Protein AF-A0A291DYF5-F1 (afdb_monomer_lite)

Structure (mmCIF, N/CA/C/O backbone):
data_AF-A0A291DYF5-F1
#
_entry.id   AF-A0A291DYF5-F1
#
loop_
_atom_site.group_PDB
_atom_site.id
_atom_site.type_symbol
_atom_site.label_atom_id
_atom_site.label_alt_id
_atom_site.label_comp_id
_atom_site.label_asym_id
_atom_site.label_entity_id
_atom_site.label_seq_id
_atom_site.pdbx_PDB_ins_code
_atom_site.Cartn_x
_atom_site.Cartn_y
_atom_site.Cartn_z
_atom_site.occupancy
_atom_site.B_iso_or_equiv
_atom_site.auth_seq_id
_atom_site.auth_comp_id
_atom_site.auth_asym_id
_atom_site.auth_atom_id
_atom_site.pdbx_PDB_model_num
ATOM 1 N N . MET A 1 1 ? -56.556 -8.867 30.665 1.00 45.69 1 MET A N 1
ATOM 2 C CA . MET A 1 1 ? -55.447 -9.586 30.006 1.00 45.69 1 MET A CA 1
ATOM 3 C C . MET A 1 1 ? -54.304 -8.601 29.855 1.00 45.69 1 MET A C 1
ATOM 5 O O . MET A 1 1 ? -54.479 -7.608 29.163 1.00 45.69 1 MET A O 1
ATOM 9 N N . ALA A 1 2 ? -53.208 -8.796 30.589 1.00 47.84 2 ALA A N 1
ATOM 10 C CA . ALA A 1 2 ? -52.023 -7.953 30.472 1.00 47.84 2 ALA A CA 1
ATOM 11 C C . ALA A 1 2 ? -51.243 -8.406 29.233 1.00 47.84 2 ALA A C 1
ATOM 13 O O . ALA A 1 2 ? -50.810 -9.554 29.165 1.00 47.84 2 ALA A O 1
ATOM 14 N N . GLY A 1 3 ? -51.148 -7.530 28.234 1.00 55.34 3 GLY A N 1
ATOM 15 C CA . GLY A 1 3 ? -50.326 -7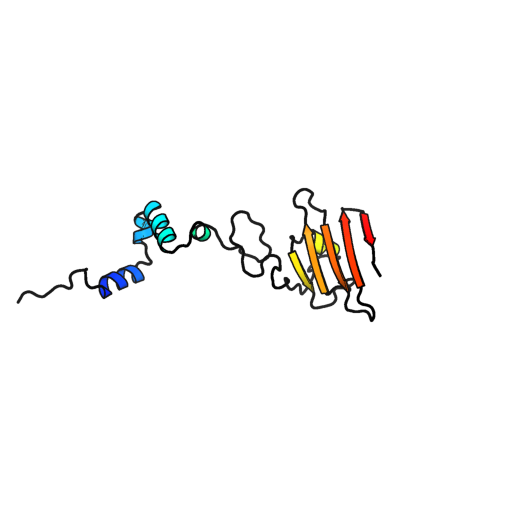.760 27.056 1.00 55.34 3 GLY A CA 1
ATOM 16 C C . GLY A 1 3 ? -48.862 -7.769 27.467 1.00 55.34 3 GLY A C 1
ATOM 17 O O . GLY A 1 3 ? -48.365 -6.787 28.017 1.00 55.34 3 GLY A O 1
ATOM 18 N N . THR A 1 4 ? -48.182 -8.883 27.224 1.00 61.44 4 THR A N 1
ATOM 19 C CA . THR A 1 4 ? -46.729 -8.977 27.312 1.00 61.44 4 THR A CA 1
ATOM 20 C C . THR A 1 4 ? -46.155 -8.042 26.253 1.00 61.44 4 THR A C 1
ATOM 22 O O . THR A 1 4 ? -46.074 -8.385 25.075 1.00 61.44 4 THR A O 1
ATOM 25 N N . VAL A 1 5 ? -45.820 -6.814 26.651 1.00 64.50 5 VAL A N 1
ATOM 26 C CA . VAL A 1 5 ? -44.936 -5.958 25.857 1.00 64.50 5 VAL A CA 1
ATOM 27 C C . VAL A 1 5 ? -43.655 -6.743 25.606 1.00 64.50 5 VAL A C 1
ATOM 29 O O . VAL A 1 5 ? -43.163 -7.422 26.508 1.00 64.50 5 VAL A O 1
ATOM 32 N N . ALA A 1 6 ? -43.125 -6.666 24.386 1.00 62.56 6 ALA A N 1
ATOM 33 C CA . ALA A 1 6 ? -41.768 -7.111 24.128 1.00 62.56 6 ALA A CA 1
ATOM 34 C C . ALA A 1 6 ? -40.848 -6.260 25.014 1.00 62.56 6 ALA A C 1
ATOM 36 O O . ALA A 1 6 ? -40.576 -5.101 24.702 1.00 62.56 6 ALA A O 1
ATOM 37 N N . ALA A 1 7 ? -40.453 -6.798 26.168 1.00 62.19 7 ALA A N 1
ATOM 38 C CA . ALA A 1 7 ? -39.391 -6.219 26.969 1.00 62.19 7 ALA A CA 1
ATOM 39 C C . ALA A 1 7 ? -38.177 -6.084 26.042 1.00 62.19 7 ALA A C 1
ATOM 41 O O . ALA A 1 7 ? -37.917 -6.991 25.248 1.00 62.19 7 ALA A O 1
ATOM 42 N N . GLY A 1 8 ? -37.460 -4.961 26.098 1.00 57.91 8 GLY A N 1
ATOM 43 C CA . GLY A 1 8 ? -36.308 -4.653 25.232 1.00 57.91 8 GLY A CA 1
ATOM 44 C C . GLY A 1 8 ? -35.137 -5.651 25.299 1.00 57.91 8 GLY A C 1
ATOM 45 O O . GLY A 1 8 ? -34.092 -5.405 24.701 1.00 57.91 8 GLY A O 1
ATOM 46 N N . ASP A 1 9 ? -35.339 -6.767 25.994 1.00 64.44 9 ASP A N 1
ATOM 47 C CA . ASP A 1 9 ? -34.460 -7.913 26.177 1.00 64.44 9 ASP A CA 1
ATOM 48 C C . ASP A 1 9 ? -34.665 -8.990 25.089 1.00 64.44 9 ASP A C 1
ATOM 50 O O . ASP A 1 9 ? -33.938 -9.984 25.059 1.00 64.44 9 ASP A O 1
ATOM 54 N N . ASP A 1 10 ? -35.649 -8.835 24.183 1.00 78.12 10 ASP A N 1
ATOM 55 C CA . ASP A 1 10 ? -35.740 -9.685 22.986 1.00 78.12 10 ASP A CA 1
ATOM 56 C C . ASP A 1 10 ? -34.488 -9.457 22.127 1.00 78.12 10 ASP A C 1
ATOM 58 O O . ASP A 1 10 ? -34.337 -8.421 21.475 1.00 78.12 10 ASP A O 1
ATOM 62 N N . ALA A 1 11 ? -33.603 -10.455 22.099 1.00 71.19 11 ALA A N 1
ATOM 63 C CA . ALA A 1 11 ? -32.315 -10.399 21.413 1.00 71.19 11 ALA A CA 1
ATOM 64 C C . ALA A 1 11 ? -32.418 -10.028 19.919 1.00 71.19 11 ALA A C 1
ATOM 66 O O . ALA A 1 11 ? -31.459 -9.497 19.351 1.00 71.19 11 ALA A O 1
ATOM 67 N N . ARG A 1 12 ? -33.571 -10.257 19.269 1.00 72.62 12 ARG A N 1
ATOM 68 C CA . ARG A 1 12 ? -33.805 -9.821 17.881 1.00 72.62 12 ARG A CA 1
ATOM 69 C C . ARG A 1 12 ? -34.044 -8.315 17.796 1.00 72.62 12 ARG A C 1
ATOM 71 O O . ARG A 1 12 ? -33.602 -7.702 16.830 1.00 72.62 12 ARG A O 1
ATOM 78 N N . ILE A 1 13 ? -34.717 -7.723 18.785 1.00 67.50 13 ILE A N 1
ATOM 79 C CA . ILE A 1 13 ? -34.949 -6.273 18.883 1.00 67.50 13 ILE A CA 1
ATOM 80 C C . ILE A 1 13 ? -33.639 -5.573 19.254 1.00 67.50 13 ILE A C 1
ATOM 82 O O . ILE A 1 13 ? -33.251 -4.621 18.576 1.00 67.50 13 ILE A O 1
ATOM 86 N N . THR A 1 14 ? -32.913 -6.083 20.254 1.00 68.44 14 THR A N 1
ATOM 87 C CA . THR A 1 14 ? -31.623 -5.521 20.683 1.00 68.44 14 THR A CA 1
ATOM 88 C C . THR A 1 14 ? -30.582 -5.578 19.555 1.00 68.44 14 THR A C 1
ATOM 90 O O . THR A 1 14 ? -29.940 -4.571 19.258 1.00 68.44 14 THR A O 1
ATOM 93 N N . GLY A 1 15 ? -30.471 -6.712 18.849 1.00 66.50 15 GLY A N 1
ATOM 94 C CA . GLY A 1 15 ? -29.538 -6.869 17.725 1.00 66.50 15 GLY A CA 1
ATOM 95 C C . GLY A 1 15 ? -29.925 -6.076 16.468 1.00 66.50 15 GLY A C 1
ATOM 96 O O . GLY A 1 15 ? -29.054 -5.561 15.765 1.00 66.50 15 GLY A O 1
ATOM 97 N N . ALA A 1 16 ? -31.224 -5.924 16.181 1.00 64.06 16 ALA A N 1
ATOM 98 C CA . ALA A 1 16 ? -31.692 -5.107 15.059 1.00 64.06 16 ALA A CA 1
ATOM 99 C C . ALA A 1 16 ? -31.473 -3.604 15.299 1.00 64.06 16 ALA A C 1
ATOM 101 O O . ALA A 1 16 ? -31.096 -2.896 14.365 1.00 64.06 16 ALA A O 1
ATOM 102 N N . LEU A 1 17 ? -31.649 -3.125 16.537 1.00 61.78 17 LEU A N 1
ATOM 103 C CA . LEU A 1 17 ? -31.401 -1.727 16.904 1.00 61.78 17 LEU A CA 1
ATOM 104 C C . LEU A 1 17 ? -29.903 -1.378 16.815 1.00 61.78 17 LEU A C 1
ATOM 106 O O . LEU A 1 17 ? -29.552 -0.337 16.264 1.00 61.78 17 LEU A O 1
ATOM 110 N N . GLN A 1 18 ? -29.023 -2.285 17.256 1.00 65.94 18 GLN A N 1
ATOM 111 C CA . GLN A 1 18 ? -27.563 -2.156 17.117 1.00 65.94 18 GLN A CA 1
ATOM 112 C C . GLN A 1 18 ? -27.116 -2.107 15.646 1.00 65.94 18 GLN A C 1
ATOM 114 O O . GLN A 1 18 ? -26.273 -1.289 15.273 1.00 65.94 18 GLN A O 1
ATOM 119 N N . LYS A 1 19 ? -27.715 -2.941 14.781 1.00 63.62 19 LYS A N 1
ATOM 120 C CA . LYS A 1 19 ? -27.426 -2.947 13.337 1.00 63.62 19 LYS A CA 1
ATOM 121 C C . LYS A 1 19 ? -27.970 -1.705 12.622 1.00 63.62 19 LYS A C 1
ATOM 123 O O . LYS A 1 19 ? -27.294 -1.173 11.750 1.00 63.62 19 LYS A O 1
ATOM 128 N N . GLY A 1 20 ? -29.177 -1.252 12.968 1.00 66.25 20 GLY A N 1
ATOM 129 C CA . GLY A 1 20 ? -29.821 -0.091 12.341 1.00 66.25 20 GLY A CA 1
ATOM 130 C C . GLY A 1 20 ? -29.190 1.252 12.717 1.00 66.25 20 GLY A C 1
ATOM 131 O O . GLY A 1 20 ? -29.267 2.198 11.939 1.00 66.25 20 GLY A O 1
ATOM 132 N N . ASN A 1 21 ? -28.538 1.328 13.881 1.00 73.62 21 ASN A N 1
ATOM 133 C CA . ASN A 1 21 ? -27.918 2.546 14.404 1.00 73.62 21 ASN A CA 1
ATOM 134 C C . ASN A 1 21 ? -26.400 2.637 14.124 1.00 73.62 21 ASN A C 1
ATOM 136 O O . ASN A 1 21 ? -25.733 3.529 14.645 1.00 73.62 21 ASN A O 1
ATOM 140 N N . ASN A 1 22 ? -25.844 1.716 13.319 1.00 77.69 22 ASN A N 1
ATOM 141 C CA . ASN A 1 22 ? -24.427 1.670 12.925 1.00 77.69 22 ASN A CA 1
ATOM 142 C C . ASN A 1 22 ? -23.442 1.836 14.097 1.00 77.69 22 ASN A C 1
ATOM 144 O O . ASN A 1 22 ? -22.424 2.515 13.966 1.00 77.69 22 ASN A O 1
ATOM 148 N N . MET A 1 23 ? -23.741 1.228 15.248 1.00 79.44 23 MET A N 1
ATOM 149 C CA . MET A 1 23 ? -22.896 1.307 16.447 1.00 79.44 23 MET A CA 1
ATOM 150 C C . MET A 1 23 ? -22.684 2.745 16.968 1.00 79.44 23 MET A C 1
ATOM 152 O O . MET A 1 23 ? -21.672 3.031 17.621 1.00 79.44 23 MET A O 1
ATOM 156 N N . SER A 1 24 ? -23.608 3.677 16.692 1.00 83.56 24 SER A N 1
ATOM 157 C CA . SER A 1 24 ? -23.486 5.071 17.143 1.00 83.56 24 SER A CA 1
ATOM 158 C C . SER A 1 24 ? -23.466 5.202 18.670 1.00 83.56 24 SER A C 1
ATOM 160 O O . SER A 1 24 ? -22.928 6.179 19.187 1.00 83.56 24 SER A O 1
ATOM 162 N N . GLU A 1 25 ? -23.932 4.192 19.409 1.00 83.44 25 GLU A N 1
ATOM 163 C CA . GLU A 1 25 ? -23.793 4.098 20.862 1.00 83.44 25 GLU A CA 1
ATOM 164 C C . GLU A 1 25 ? -22.328 4.032 21.324 1.00 83.44 25 GLU A C 1
ATOM 166 O O . GLU A 1 25 ? -21.978 4.634 22.338 1.00 83.44 25 GLU A O 1
ATOM 171 N N . ILE A 1 26 ? -21.444 3.379 20.561 1.00 87.44 26 ILE A N 1
ATOM 172 C CA . ILE A 1 26 ? -20.004 3.322 20.861 1.00 87.44 26 ILE A CA 1
ATOM 173 C C . ILE A 1 26 ? -19.359 4.677 20.564 1.00 87.44 26 ILE A C 1
ATOM 175 O O . ILE A 1 26 ? -18.498 5.136 21.317 1.00 87.44 26 ILE A O 1
ATOM 179 N N . ALA A 1 27 ? -19.794 5.339 19.487 1.00 86.06 27 ALA A N 1
ATOM 180 C CA . ALA A 1 27 ? -19.349 6.688 19.159 1.00 86.06 27 ALA A CA 1
ATOM 181 C C . ALA A 1 27 ? -19.771 7.693 20.246 1.00 86.06 27 ALA A C 1
ATOM 183 O O . ALA A 1 27 ? -18.929 8.446 20.735 1.00 86.06 27 ALA A O 1
ATOM 184 N N . ALA A 1 28 ? -21.037 7.645 20.676 1.00 87.06 28 ALA A N 1
ATOM 185 C CA . ALA A 1 28 ? -21.606 8.508 21.710 1.00 87.06 28 ALA A CA 1
ATOM 186 C C . ALA A 1 28 ? -20.990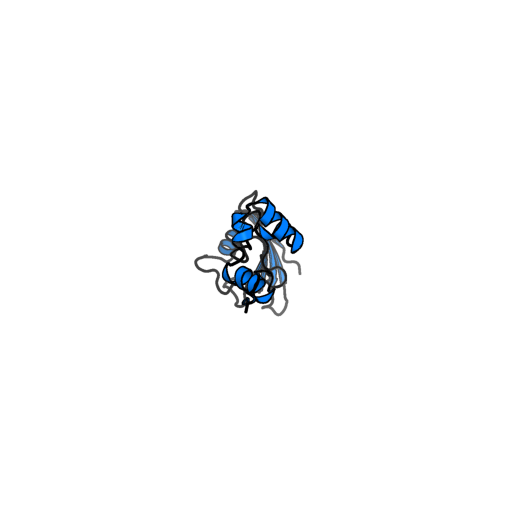 8.272 23.100 1.00 87.06 28 ALA A C 1
ATOM 188 O O . ALA A 1 28 ? -20.788 9.224 23.849 1.00 87.06 28 ALA A O 1
ATOM 189 N N . ALA A 1 29 ? -20.637 7.026 23.431 1.00 88.06 29 ALA A N 1
ATOM 190 C CA . ALA A 1 29 ? -19.936 6.682 24.671 1.00 88.06 29 ALA A CA 1
ATOM 191 C C . ALA A 1 29 ? -18.461 7.145 24.699 1.00 88.06 29 ALA A C 1
ATOM 193 O O . ALA A 1 29 ? -17.805 7.091 25.742 1.00 88.06 29 ALA A O 1
ATOM 194 N N . GLY A 1 30 ? -17.935 7.627 23.569 1.00 90.25 30 GLY A N 1
ATOM 195 C CA . GLY A 1 30 ? -16.649 8.311 23.483 1.00 90.25 30 GLY A CA 1
ATOM 196 C C . GLY A 1 30 ? -15.423 7.397 23.384 1.00 90.25 30 GLY A C 1
ATOM 197 O O . GLY A 1 30 ? -15.501 6.180 23.209 1.00 90.25 30 GLY A O 1
ATOM 198 N N . VAL A 1 31 ? -14.244 8.021 23.480 1.00 91.75 31 VAL A N 1
ATOM 199 C CA . VAL A 1 31 ? -12.927 7.398 23.235 1.00 91.75 31 VAL A CA 1
ATOM 200 C C . VAL A 1 31 ? -12.679 6.103 24.035 1.00 91.75 31 VAL A C 1
ATOM 202 O O . VAL A 1 31 ? -12.140 5.157 23.444 1.00 91.75 31 VAL A O 1
ATOM 205 N N . PRO A 1 32 ? -13.067 5.982 25.325 1.00 92.75 32 PRO A N 1
ATOM 206 C CA . PRO A 1 32 ? -12.867 4.742 26.078 1.00 92.75 32 PRO A CA 1
ATOM 207 C C . PRO A 1 32 ? -13.633 3.553 25.484 1.00 92.75 32 PRO A C 1
ATOM 209 O O . PRO A 1 32 ? -13.057 2.479 25.306 1.00 92.75 32 PRO A O 1
ATOM 212 N N . ALA A 1 33 ? -14.900 3.756 25.106 1.00 90.88 33 ALA A N 1
ATOM 213 C CA . ALA A 1 33 ? -15.739 2.715 24.516 1.00 90.88 33 ALA A CA 1
ATOM 214 C C . ALA A 1 33 ? -15.230 2.295 23.130 1.00 90.88 33 ALA A C 1
ATOM 216 O O . ALA A 1 33 ? -15.127 1.102 22.844 1.00 90.88 33 ALA A O 1
ATOM 217 N N . GLN A 1 34 ? -14.820 3.258 22.299 1.00 90.81 34 GLN A N 1
ATOM 218 C CA . GLN A 1 34 ? -14.206 2.976 20.996 1.00 90.81 34 GLN A CA 1
ATOM 219 C C . GLN A 1 34 ? -12.907 2.165 21.135 1.00 90.81 34 GLN A C 1
ATOM 221 O O . GLN A 1 34 ? -12.648 1.248 20.356 1.00 90.81 34 GLN A O 1
ATOM 226 N N . THR A 1 35 ? -12.093 2.473 22.149 1.00 91.75 35 THR A N 1
ATOM 227 C CA . THR A 1 35 ? -10.841 1.752 22.421 1.00 91.75 35 THR A CA 1
ATOM 228 C C . THR A 1 35 ? -11.108 0.323 22.887 1.00 91.75 35 THR A C 1
ATOM 230 O O . THR A 1 35 ? -10.501 -0.607 22.356 1.00 91.75 35 THR A O 1
ATOM 233 N N . ALA A 1 36 ? -12.053 0.131 23.812 1.00 90.31 36 ALA A N 1
ATOM 234 C CA . ALA A 1 36 ? -12.468 -1.194 24.270 1.00 90.31 36 ALA A CA 1
ATOM 235 C C . ALA A 1 36 ? -13.052 -2.041 23.126 1.00 90.31 36 ALA A C 1
ATOM 237 O O . ALA A 1 36 ? -12.718 -3.217 22.998 1.00 90.31 36 ALA A O 1
ATOM 238 N N . ALA A 1 37 ? -13.856 -1.437 22.244 1.00 91.25 37 ALA A N 1
ATOM 239 C CA . ALA A 1 37 ? -14.398 -2.113 21.069 1.00 91.25 37 ALA A CA 1
ATOM 240 C C . ALA A 1 37 ? -13.284 -2.611 20.129 1.00 91.25 37 ALA A C 1
ATOM 242 O O . ALA A 1 37 ? -13.266 -3.789 19.770 1.00 91.25 37 ALA A O 1
ATOM 243 N N . ARG A 1 38 ? -12.300 -1.760 19.795 1.00 93.00 38 ARG A N 1
ATOM 244 C CA . ARG A 1 38 ? -11.127 -2.166 18.993 1.00 93.00 38 ARG A CA 1
ATOM 245 C C . ARG A 1 38 ? -10.311 -3.274 19.666 1.00 93.00 38 ARG A C 1
ATOM 247 O O . ARG A 1 38 ? -9.839 -4.179 18.976 1.00 93.00 38 ARG A O 1
ATOM 254 N N . ALA A 1 39 ? -10.147 -3.209 20.989 1.00 91.88 39 ALA A N 1
ATOM 255 C CA . ALA A 1 39 ? -9.416 -4.210 21.765 1.00 91.88 39 ALA A CA 1
ATOM 256 C C . ALA A 1 39 ? -10.119 -5.577 21.752 1.00 91.88 39 ALA A C 1
ATOM 258 O O . ALA A 1 39 ? -9.472 -6.584 21.469 1.00 91.88 39 ALA A O 1
ATOM 259 N N . ASN A 1 40 ? -11.437 -5.606 21.965 1.00 90.62 40 ASN A N 1
ATOM 260 C CA . ASN A 1 40 ? -12.239 -6.834 21.943 1.00 90.62 40 ASN A CA 1
ATOM 261 C C . ASN A 1 40 ? -12.252 -7.506 20.562 1.00 90.62 40 ASN A C 1
ATOM 263 O O . ASN A 1 40 ? -12.299 -8.729 20.473 1.00 90.62 40 ASN A O 1
ATOM 267 N N . LEU A 1 41 ? -12.168 -6.716 19.488 1.00 91.50 41 LEU A N 1
ATOM 268 C CA . LEU A 1 41 ? -12.041 -7.212 18.114 1.00 91.50 41 LEU A CA 1
ATOM 269 C C . LEU A 1 41 ? -10.602 -7.619 17.739 1.00 91.50 41 LEU A C 1
ATOM 271 O O . LEU A 1 41 ? -10.370 -8.101 16.634 1.00 91.50 41 LEU A O 1
ATOM 275 N N . GLY A 1 42 ? -9.622 -7.405 18.623 1.00 94.06 42 GLY A N 1
ATOM 276 C CA . GLY A 1 42 ? -8.219 -7.744 18.372 1.00 94.06 42 GLY A CA 1
ATOM 277 C C . GLY A 1 42 ? -7.519 -6.855 17.336 1.00 94.06 42 GLY A C 1
ATOM 278 O O . GLY A 1 42 ? -6.436 -7.209 16.874 1.00 94.06 42 GLY A O 1
ATOM 279 N N . LEU A 1 43 ? -8.096 -5.698 16.986 1.00 90.31 43 LEU A N 1
ATOM 280 C CA . LEU A 1 43 ? -7.601 -4.832 15.902 1.00 90.31 43 LEU A CA 1
ATOM 281 C C . LEU A 1 43 ? -6.338 -4.038 16.275 1.00 90.31 43 LEU A C 1
ATOM 283 O O . LEU A 1 43 ? -5.630 -3.544 15.396 1.00 90.31 43 LEU A O 1
ATOM 287 N N . LYS A 1 44 ? -6.044 -3.920 17.579 1.00 88.44 44 LYS A N 1
ATOM 288 C CA . LYS A 1 44 ? -4.894 -3.177 18.126 1.00 88.44 44 LYS A CA 1
ATOM 289 C C . LYS A 1 44 ? -4.814 -1.760 17.522 1.00 88.44 44 LYS A C 1
ATOM 291 O O . LYS A 1 44 ? -5.840 -1.102 17.356 1.00 88.44 44 LYS A O 1
ATOM 296 N N . THR A 1 45 ? -3.610 -1.277 17.221 1.00 87.50 45 THR A N 1
ATOM 297 C CA . THR A 1 45 ? -3.366 0.046 16.629 1.00 87.50 45 THR A CA 1
ATOM 298 C C . THR A 1 45 ? -3.772 0.132 15.159 1.00 87.50 45 THR A C 1
ATOM 300 O O . THR A 1 45 ? -3.992 1.229 14.668 1.00 87.50 45 THR A O 1
ATOM 303 N N . GLY A 1 46 ? -3.960 -0.989 14.454 1.00 89.75 46 GLY A N 1
ATOM 304 C CA . GLY A 1 46 ? -4.346 -0.962 13.039 1.00 89.75 46 GLY A CA 1
ATOM 305 C C . GLY A 1 46 ? -5.683 -0.260 12.784 1.00 89.75 46 GLY A C 1
ATOM 306 O O . GLY A 1 46 ? -5.862 0.379 11.761 1.00 89.75 46 GLY A O 1
ATOM 307 N N . ALA A 1 47 ? -6.609 -0.293 13.742 1.00 91.25 47 ALA A N 1
ATOM 308 C CA . ALA A 1 47 ? -7.927 0.324 13.585 1.00 91.25 47 ALA A CA 1
ATOM 309 C C . ALA A 1 47 ? -7.961 1.859 13.723 1.00 91.25 47 ALA A C 1
ATOM 311 O O . ALA A 1 47 ? -9.049 2.431 13.685 1.00 91.25 47 ALA A O 1
ATOM 312 N N . VAL A 1 48 ? -6.818 2.522 13.925 1.00 91.31 48 VAL A N 1
ATOM 313 C CA . VAL A 1 48 ? -6.729 3.996 13.963 1.00 91.31 48 VAL A CA 1
ATOM 314 C C . VAL A 1 48 ? -5.821 4.577 12.879 1.00 91.31 48 VAL A C 1
ATOM 316 O O . VAL A 1 48 ? -5.654 5.790 12.830 1.00 91.31 48 VAL A O 1
ATOM 319 N N . HIS A 1 49 ? -5.252 3.729 12.020 1.00 93.88 49 HIS A N 1
ATOM 320 C CA . HIS A 1 49 ? -4.396 4.140 10.914 1.00 93.88 49 HIS A CA 1
ATOM 321 C C . HIS A 1 49 ? -5.110 3.917 9.583 1.00 93.88 49 HIS A C 1
ATOM 323 O O . HIS A 1 49 ? -5.728 2.871 9.367 1.00 93.88 49 HIS A O 1
ATOM 329 N N . ASP A 1 50 ? -4.989 4.885 8.680 1.00 95.12 50 ASP A N 1
ATOM 330 C CA . ASP A 1 50 ? -5.510 4.755 7.325 1.00 95.12 50 ASP A CA 1
ATOM 331 C C . ASP A 1 50 ? -4.685 3.752 6.518 1.00 95.12 50 ASP A C 1
ATOM 333 O O . ASP A 1 50 ? -3.482 3.588 6.717 1.00 95.12 50 ASP A O 1
ATOM 337 N N . VAL A 1 51 ? -5.327 3.084 5.565 1.00 94.31 51 VAL A N 1
ATOM 338 C CA . VAL A 1 51 ? -4.633 2.237 4.591 1.00 94.31 51 VAL A CA 1
ATOM 339 C C . VAL A 1 51 ? -4.060 3.126 3.484 1.00 94.31 51 VAL A C 1
ATOM 341 O O . VAL A 1 51 ? -4.791 3.963 2.955 1.00 94.31 51 VAL A O 1
ATOM 344 N N . GLN A 1 52 ? -2.798 2.912 3.086 1.00 93.88 52 GLN A N 1
ATOM 345 C CA . GLN A 1 52 ? -2.126 3.665 2.010 1.00 93.88 52 GLN A CA 1
ATOM 346 C C . GLN A 1 52 ? -3.053 3.883 0.803 1.00 93.88 52 GLN A C 1
ATOM 348 O O . GLN A 1 52 ? -3.499 2.897 0.225 1.00 93.88 52 GLN A O 1
ATOM 353 N N . PRO A 1 53 ? -3.360 5.106 0.348 1.00 91.38 53 PRO A N 1
ATOM 354 C CA . PRO A 1 53 ? -4.296 5.326 -0.755 1.00 91.38 53 PRO A CA 1
ATOM 355 C C . PRO A 1 53 ? -3.773 4.787 -2.093 1.00 91.38 53 PRO A C 1
ATOM 357 O O . PRO A 1 53 ? -4.564 4.223 -2.854 1.00 91.38 53 PRO A O 1
ATOM 360 N N . THR A 1 54 ? -2.461 4.831 -2.344 1.00 90.25 54 THR A N 1
ATOM 361 C CA . THR A 1 54 ? -1.826 4.278 -3.554 1.00 90.25 54 THR A CA 1
ATOM 362 C C . THR A 1 54 ? -0.693 3.296 -3.208 1.00 90.25 54 THR A C 1
ATOM 364 O O . THR A 1 54 ? -0.147 3.365 -2.108 1.00 90.25 54 THR A O 1
ATOM 367 N N . PRO A 1 55 ? -0.306 2.378 -4.121 1.00 88.94 55 PRO A N 1
ATOM 368 C CA . PRO A 1 55 ? 0.772 1.408 -3.871 1.00 88.94 55 PRO A CA 1
ATOM 369 C C . PRO A 1 55 ? 2.158 2.024 -3.623 1.00 88.94 55 PRO A C 1
ATOM 371 O O . PRO A 1 55 ? 3.066 1.317 -3.194 1.00 88.94 55 PRO A O 1
ATOM 374 N N . THR A 1 56 ? 2.335 3.310 -3.927 1.00 88.25 56 THR A N 1
ATOM 375 C CA . THR A 1 56 ? 3.594 4.056 -3.799 1.00 88.25 56 THR A CA 1
ATOM 376 C C . THR A 1 56 ? 3.533 5.146 -2.727 1.00 88.25 56 THR A C 1
ATOM 378 O O . THR A 1 56 ? 4.457 5.950 -2.635 1.00 88.25 56 THR A O 1
ATOM 381 N N . ASP A 1 57 ? 2.459 5.219 -1.935 1.00 88.50 57 ASP A N 1
ATOM 382 C CA . ASP A 1 57 ? 2.316 6.249 -0.904 1.00 88.50 57 ASP A CA 1
ATOM 383 C C . ASP A 1 57 ? 3.282 6.005 0.268 1.00 88.50 57 ASP A C 1
ATOM 385 O O . ASP A 1 57 ? 3.193 4.990 0.951 1.00 88.50 57 ASP A O 1
ATOM 389 N N . ALA A 1 58 ? 4.202 6.936 0.519 1.00 85.62 58 ALA A N 1
ATOM 390 C CA . ALA A 1 58 ? 5.179 6.853 1.607 1.00 85.62 58 ALA A CA 1
ATOM 391 C C . ALA A 1 58 ? 4.776 7.647 2.868 1.00 85.62 58 ALA A C 1
ATOM 393 O O . ALA A 1 58 ? 5.628 7.913 3.719 1.00 85.62 58 ALA A O 1
ATOM 394 N N . THR A 1 59 ? 3.507 8.049 2.994 1.00 88.69 59 THR A N 1
ATOM 395 C CA . THR A 1 59 ? 2.999 8.803 4.148 1.00 88.69 59 THR A CA 1
ATOM 396 C C . THR A 1 59 ? 3.211 8.006 5.441 1.00 88.69 59 THR A C 1
ATOM 398 O O . THR A 1 59 ? 2.756 6.857 5.529 1.00 88.69 59 THR A O 1
ATOM 401 N N . PRO A 1 60 ? 3.884 8.593 6.453 1.00 89.31 60 PRO A N 1
ATOM 402 C CA . PRO A 1 60 ? 4.082 7.948 7.743 1.00 89.31 60 PRO A CA 1
ATOM 403 C C . PRO A 1 60 ? 2.764 7.503 8.377 1.00 89.31 60 PRO A C 1
ATOM 405 O O . PRO A 1 60 ? 1.726 8.125 8.178 1.00 89.31 60 PRO A O 1
ATOM 408 N N . GLU A 1 61 ? 2.829 6.438 9.175 1.00 91.12 61 GLU A N 1
ATOM 409 C CA . GLU A 1 61 ? 1.699 5.946 9.976 1.00 91.12 61 GLU A CA 1
ATOM 410 C C . GLU A 1 61 ? 0.490 5.433 9.169 1.00 91.12 61 GLU A C 1
ATOM 412 O O . GLU A 1 61 ? -0.599 5.283 9.717 1.00 91.12 61 GLU A O 1
ATOM 417 N N . THR A 1 62 ? 0.670 5.098 7.890 1.00 93.50 62 THR A N 1
ATOM 418 C CA . THR A 1 62 ? -0.348 4.395 7.093 1.00 93.50 62 THR A CA 1
ATOM 419 C C . THR A 1 62 ? -0.109 2.881 7.080 1.00 93.50 62 THR A C 1
ATOM 421 O O . THR A 1 62 ? 1.028 2.402 7.094 1.00 93.50 62 THR A O 1
ATOM 424 N N . LEU A 1 63 ? -1.186 2.092 7.063 1.00 92.75 63 LEU A N 1
ATOM 425 C CA . LEU A 1 63 ? -1.120 0.640 6.910 1.00 92.75 63 LEU A CA 1
ATOM 426 C C . LEU A 1 63 ? -0.767 0.265 5.470 1.00 92.75 63 LEU A C 1
ATOM 428 O O . LEU A 1 63 ? -1.369 0.769 4.518 1.00 92.75 63 LEU A O 1
ATOM 432 N N . LEU A 1 64 ? 0.156 -0.686 5.318 1.00 90.75 64 LEU A N 1
ATOM 433 C CA . LEU A 1 64 ? 0.575 -1.179 4.010 1.00 90.75 64 LEU A CA 1
ATOM 434 C C . LEU A 1 64 ? -0.548 -1.954 3.306 1.00 90.75 64 LEU A C 1
ATOM 436 O O . LEU A 1 64 ? -1.144 -2.863 3.888 1.00 90.75 64 LEU A O 1
ATOM 440 N N . LYS A 1 65 ? -0.795 -1.647 2.027 1.00 89.44 65 LYS A N 1
ATOM 441 C CA . LYS A 1 65 ? -1.607 -2.507 1.151 1.00 89.44 65 LYS A CA 1
ATOM 442 C C . LYS A 1 65 ? -0.783 -3.707 0.680 1.00 89.44 65 LYS A C 1
ATOM 444 O O . LYS A 1 65 ? 0.428 -3.621 0.483 1.00 89.44 65 LYS A O 1
ATOM 449 N N . MET A 1 66 ? -1.452 -4.832 0.438 1.00 86.44 66 MET A N 1
ATOM 450 C CA . MET A 1 66 ? -0.834 -5.953 -0.276 1.00 86.44 66 MET A CA 1
ATOM 451 C C . MET A 1 66 ? -0.330 -5.481 -1.644 1.00 86.44 66 MET A C 1
ATOM 453 O O . MET A 1 66 ? -1.075 -4.839 -2.383 1.00 86.44 66 MET A O 1
ATOM 457 N N . GLY A 1 67 ? 0.925 -5.796 -1.973 1.00 86.88 67 GLY A N 1
ATOM 458 C CA . GLY A 1 67 ? 1.550 -5.369 -3.228 1.00 86.88 67 GLY A CA 1
ATOM 459 C C . GLY A 1 67 ? 2.118 -3.945 -3.223 1.00 86.88 67 GLY A C 1
ATOM 460 O O . GLY A 1 67 ? 2.683 -3.530 -4.236 1.00 86.88 67 GLY A O 1
ATOM 461 N N . SER A 1 68 ? 2.011 -3.192 -2.119 1.00 91.12 68 SER A N 1
ATOM 462 C CA . SER A 1 68 ? 2.661 -1.880 -2.007 1.00 91.12 68 SER A CA 1
ATOM 463 C C . SER A 1 68 ? 4.166 -1.978 -2.244 1.00 91.12 68 SER A C 1
ATOM 465 O O . SER A 1 68 ? 4.804 -2.975 -1.893 1.00 91.12 68 SER A O 1
ATOM 467 N N . PHE A 1 69 ? 4.722 -0.949 -2.884 1.00 90.88 69 PHE A N 1
ATOM 468 C CA . PHE A 1 69 ? 6.116 -0.876 -3.333 1.00 90.88 69 PHE A CA 1
ATOM 469 C C . PHE A 1 69 ? 6.557 -2.065 -4.211 1.00 90.88 69 PHE A C 1
ATOM 471 O O . PHE A 1 69 ? 7.748 -2.341 -4.351 1.00 90.88 69 PHE A O 1
ATOM 478 N N . GLY A 1 70 ? 5.605 -2.790 -4.809 1.00 88.88 70 GLY A N 1
ATOM 479 C CA . GLY A 1 70 ? 5.876 -3.963 -5.639 1.00 88.88 70 GLY A CA 1
ATOM 480 C C . GLY A 1 70 ? 6.288 -5.214 -4.856 1.00 88.88 70 GLY A C 1
ATOM 481 O O . GLY A 1 70 ? 6.858 -6.139 -5.438 1.00 88.88 70 GLY A O 1
ATOM 482 N N . ILE A 1 71 ? 6.038 -5.262 -3.541 1.00 83.69 71 ILE A N 1
ATOM 483 C CA . ILE A 1 71 ? 6.380 -6.420 -2.703 1.00 83.69 71 ILE A CA 1
ATOM 484 C C . ILE A 1 71 ? 5.408 -7.571 -3.000 1.00 83.69 71 ILE A C 1
ATOM 486 O O . ILE A 1 71 ? 4.199 -7.456 -2.806 1.00 83.69 71 ILE A O 1
ATOM 490 N N . GLY A 1 72 ? 5.942 -8.700 -3.468 1.00 82.94 72 GLY A N 1
ATOM 491 C CA . GLY A 1 72 ? 5.178 -9.885 -3.878 1.00 82.94 72 GLY A CA 1
ATOM 492 C C . GLY A 1 72 ? 4.833 -9.888 -5.370 1.00 82.94 72 GLY A C 1
ATOM 493 O O . GLY A 1 72 ? 5.124 -10.864 -6.055 1.00 82.94 72 GLY A O 1
ATOM 494 N N . THR A 1 73 ? 4.294 -8.785 -5.890 1.00 85.62 73 THR A N 1
ATOM 495 C CA . THR A 1 73 ? 4.054 -8.578 -7.329 1.00 85.62 73 THR A CA 1
ATOM 496 C C . THR A 1 73 ? 4.548 -7.193 -7.745 1.00 85.62 73 THR A C 1
ATOM 498 O O . THR A 1 73 ? 4.051 -6.215 -7.181 1.00 85.62 73 THR A O 1
ATOM 501 N N . PRO A 1 74 ? 5.474 -7.073 -8.717 1.00 88.06 74 PRO A N 1
ATOM 502 C CA . PRO A 1 74 ? 5.963 -5.775 -9.173 1.00 88.06 74 PRO A CA 1
ATOM 503 C C . PRO A 1 74 ? 4.844 -4.859 -9.678 1.00 88.06 74 PRO A C 1
ATOM 505 O O . PRO A 1 74 ? 3.863 -5.318 -10.272 1.00 88.06 74 PRO A O 1
ATOM 508 N N . ILE A 1 75 ? 5.020 -3.553 -9.496 1.00 90.50 75 ILE A N 1
ATOM 509 C CA . ILE A 1 75 ? 4.099 -2.535 -10.005 1.00 90.50 75 ILE A CA 1
ATOM 510 C C . ILE A 1 75 ? 4.230 -2.481 -11.528 1.00 90.50 75 ILE A C 1
ATOM 512 O O . ILE A 1 75 ? 5.303 -2.191 -12.051 1.00 90.50 75 ILE A O 1
ATOM 516 N N . ARG A 1 76 ? 3.144 -2.753 -12.253 1.00 88.94 76 ARG A N 1
ATOM 517 C CA . ARG A 1 76 ? 3.127 -2.699 -13.719 1.00 88.94 76 ARG A CA 1
ATOM 518 C C . ARG A 1 76 ? 3.172 -1.250 -14.211 1.00 88.94 76 ARG A C 1
ATOM 520 O O . ARG A 1 76 ? 2.330 -0.447 -13.818 1.00 88.94 76 ARG A O 1
ATOM 527 N N . ILE A 1 77 ? 4.109 -0.952 -15.106 1.00 87.75 77 ILE A N 1
ATOM 528 C CA . ILE A 1 77 ? 4.311 0.357 -15.728 1.00 87.75 77 ILE A CA 1
ATOM 529 C C . ILE A 1 77 ? 4.133 0.230 -17.237 1.00 87.75 77 ILE A C 1
ATOM 531 O O . ILE A 1 77 ? 4.988 -0.302 -17.936 1.00 87.75 77 ILE A O 1
ATOM 535 N N . ASP A 1 78 ? 3.014 0.742 -17.744 1.00 84.62 78 ASP A N 1
ATOM 536 C CA . ASP A 1 78 ? 2.681 0.674 -19.173 1.00 84.62 78 ASP A CA 1
ATOM 537 C C . ASP A 1 78 ? 3.296 1.814 -19.999 1.00 84.62 78 ASP A C 1
ATOM 539 O O . ASP A 1 78 ? 3.394 1.717 -21.221 1.00 84.62 78 ASP A O 1
ATOM 543 N N . SER A 1 79 ? 3.704 2.903 -19.343 1.00 82.44 79 SER A N 1
ATOM 544 C CA . SER A 1 79 ? 4.300 4.080 -19.973 1.00 82.44 79 SER A CA 1
ATOM 545 C C . SER A 1 79 ? 5.099 4.892 -18.954 1.00 82.44 79 SER A C 1
ATOM 547 O O . SER A 1 79 ? 4.702 4.991 -17.795 1.00 82.44 79 SER A O 1
ATOM 549 N N . ILE A 1 80 ? 6.184 5.529 -19.405 1.00 81.31 80 ILE A N 1
ATOM 550 C CA . ILE A 1 80 ? 6.935 6.525 -18.622 1.00 81.31 80 ILE A CA 1
ATOM 551 C C . ILE A 1 80 ? 6.332 7.930 -18.737 1.00 81.31 80 ILE A C 1
ATOM 553 O O . ILE A 1 80 ? 6.967 8.893 -18.337 1.00 81.31 80 ILE A O 1
ATOM 557 N N . GLY A 1 81 ? 5.132 8.087 -19.304 1.00 86.94 81 GLY A N 1
ATOM 558 C CA . GLY A 1 81 ? 4.438 9.374 -19.379 1.00 86.94 81 GLY A CA 1
ATOM 559 C C . GLY A 1 81 ? 5.226 10.450 -20.136 1.00 86.94 81 GLY A C 1
ATOM 560 O O . GLY A 1 81 ? 5.716 10.212 -21.236 1.00 86.94 81 GLY A O 1
ATOM 561 N N . ALA A 1 82 ? 5.323 11.648 -19.551 1.00 87.50 82 ALA A N 1
ATOM 562 C CA . ALA A 1 82 ? 5.992 12.812 -20.146 1.00 87.50 82 ALA A CA 1
ATOM 563 C C . ALA A 1 82 ? 7.524 12.831 -19.956 1.00 87.50 82 ALA A C 1
ATOM 565 O O . ALA A 1 82 ? 8.185 13.784 -20.377 1.00 87.50 82 ALA A O 1
ATOM 566 N N . HIS A 1 83 ? 8.096 11.818 -19.303 1.00 84.06 83 HIS A N 1
ATOM 567 C CA . HIS A 1 83 ? 9.527 11.763 -19.020 1.00 84.06 83 HIS A CA 1
ATOM 568 C C . HIS A 1 83 ? 10.313 11.507 -20.313 1.00 84.06 83 HIS A C 1
ATOM 570 O O . HIS A 1 83 ? 9.918 10.694 -21.149 1.00 84.06 83 HIS A O 1
ATOM 576 N N . LYS A 1 84 ? 11.437 12.213 -20.495 1.00 81.56 84 LYS A N 1
ATOM 577 C CA . LYS A 1 84 ? 12.246 12.119 -21.725 1.00 81.56 84 LYS A CA 1
ATOM 578 C C . LYS A 1 84 ? 13.048 10.828 -21.783 1.00 81.56 84 LYS A C 1
ATOM 580 O O . LYS A 1 84 ? 13.260 10.275 -22.859 1.00 81.56 84 LYS A O 1
ATOM 585 N N . THR A 1 85 ? 13.510 10.372 -20.626 1.00 76.81 85 THR A N 1
ATOM 586 C CA . THR A 1 85 ? 14.230 9.118 -20.465 1.00 76.81 85 THR A CA 1
ATOM 587 C C . THR A 1 85 ? 13.642 8.327 -19.307 1.00 76.81 85 THR A C 1
ATOM 589 O O . THR A 1 85 ? 13.041 8.876 -18.385 1.00 76.81 85 THR A O 1
ATOM 592 N N . ILE A 1 86 ? 13.874 7.020 -19.322 1.00 76.19 86 ILE A N 1
ATOM 593 C CA . ILE A 1 86 ? 13.614 6.168 -18.163 1.00 76.19 86 ILE A CA 1
ATOM 594 C C . ILE A 1 86 ? 14.314 6.660 -16.892 1.00 76.19 86 ILE A C 1
ATOM 596 O O . ILE A 1 86 ? 13.793 6.488 -15.801 1.00 76.19 86 ILE A O 1
ATOM 600 N N . TRP A 1 87 ? 15.476 7.299 -17.017 1.00 75.56 87 TRP A N 1
ATOM 601 C CA . TRP A 1 87 ? 16.240 7.778 -15.877 1.00 75.56 87 TRP A CA 1
ATOM 602 C C . TRP A 1 87 ? 15.540 8.960 -15.224 1.00 75.56 87 TRP A C 1
ATOM 604 O O . TRP A 1 87 ? 15.439 9.006 -14.002 1.00 75.56 87 TRP A O 1
ATOM 614 N N . ASP A 1 88 ? 14.974 9.854 -16.036 1.00 78.62 88 ASP A N 1
ATOM 615 C CA . ASP A 1 88 ? 14.108 10.927 -15.545 1.00 78.62 88 ASP A CA 1
ATOM 616 C C . ASP A 1 88 ? 12.877 10.352 -14.839 1.00 78.62 88 ASP A C 1
ATOM 618 O O . ASP A 1 88 ? 12.447 10.883 -13.824 1.00 78.62 88 ASP A O 1
ATOM 622 N N . TRP A 1 89 ? 12.323 9.249 -15.348 1.00 83.44 89 TRP A N 1
ATOM 623 C CA . TRP A 1 89 ? 11.216 8.554 -14.693 1.00 83.44 89 TRP A CA 1
ATOM 624 C C . TRP A 1 89 ? 11.627 7.941 -13.351 1.00 83.44 89 TRP A C 1
ATOM 626 O O . TRP A 1 89 ? 10.954 8.180 -12.349 1.00 83.44 89 TRP A O 1
ATOM 636 N N . CYS A 1 90 ? 12.752 7.221 -13.304 1.00 80.25 90 CYS A N 1
ATOM 637 C CA . CYS A 1 90 ? 13.294 6.604 -12.092 1.00 80.25 90 CYS A CA 1
ATOM 638 C C . CYS A 1 90 ? 13.571 7.633 -10.985 1.00 80.25 90 CYS A C 1
ATOM 640 O O . CYS A 1 90 ? 13.335 7.339 -9.816 1.00 80.25 90 CYS A O 1
ATOM 642 N N . ASN A 1 91 ? 14.032 8.838 -11.343 1.00 78.31 91 ASN A N 1
ATOM 643 C CA . ASN A 1 91 ? 14.296 9.919 -10.385 1.00 78.31 91 ASN A CA 1
ATOM 644 C C . ASN A 1 91 ? 13.030 10.414 -9.661 1.00 78.31 91 ASN A C 1
ATOM 646 O O . ASN A 1 91 ? 13.115 10.878 -8.522 1.00 78.31 91 ASN A O 1
ATOM 650 N N . ASP A 1 92 ? 11.863 10.279 -10.290 1.00 81.94 92 ASP A N 1
ATOM 651 C CA . ASP A 1 92 ? 10.589 10.733 -9.728 1.00 81.94 92 ASP A CA 1
ATOM 652 C C . ASP A 1 92 ? 9.829 9.617 -8.995 1.00 81.94 92 ASP A C 1
ATOM 654 O O . ASP A 1 92 ? 8.868 9.894 -8.279 1.00 81.94 92 ASP A O 1
ATOM 658 N N . GLN A 1 93 ? 10.275 8.362 -9.106 1.00 84.12 93 GLN A N 1
ATOM 659 C CA . GLN A 1 93 ? 9.633 7.239 -8.426 1.00 84.12 93 GLN A CA 1
ATOM 660 C C . GLN A 1 93 ? 10.072 7.086 -6.962 1.00 84.12 93 GLN A C 1
ATOM 662 O O . GLN A 1 93 ? 11.105 7.598 -6.516 1.00 84.12 93 GLN A O 1
ATOM 667 N N . VAL A 1 94 ? 9.272 6.335 -6.202 1.00 83.31 94 VAL A N 1
ATOM 668 C CA . VAL A 1 94 ? 9.622 5.858 -4.856 1.00 83.31 94 VAL A CA 1
ATOM 669 C C . VAL A 1 94 ? 10.383 4.531 -4.924 1.00 83.31 94 VAL A C 1
ATOM 671 O O . VAL A 1 94 ? 10.353 3.831 -5.939 1.00 83.31 94 VAL A O 1
ATOM 674 N N . THR A 1 95 ? 11.028 4.151 -3.821 1.00 85.69 95 THR A N 1
ATOM 675 C CA . THR A 1 95 ? 11.617 2.814 -3.647 1.00 85.69 95 THR A CA 1
ATOM 676 C C . THR A 1 95 ? 10.589 1.721 -3.942 1.00 85.69 95 THR A C 1
ATOM 678 O O . THR A 1 95 ? 9.465 1.789 -3.451 1.00 85.69 95 THR A O 1
ATOM 681 N N . GLY A 1 96 ? 10.962 0.702 -4.717 1.00 89.06 96 GLY A N 1
ATOM 682 C CA . GLY A 1 96 ? 10.068 -0.414 -5.022 1.00 89.06 96 GLY A CA 1
ATOM 683 C C . GLY A 1 96 ? 10.499 -1.271 -6.209 1.00 89.06 96 GLY A C 1
ATOM 684 O O . GLY A 1 96 ? 11.532 -1.026 -6.834 1.00 89.06 96 GLY A O 1
ATOM 685 N N . ALA A 1 97 ? 9.685 -2.285 -6.509 1.00 89.69 97 ALA A N 1
ATOM 686 C CA . ALA A 1 97 ? 9.830 -3.150 -7.676 1.00 89.69 97 ALA A CA 1
ATOM 687 C C . ALA A 1 97 ? 8.807 -2.786 -8.761 1.00 89.69 97 ALA A C 1
ATOM 689 O O . ALA A 1 97 ? 7.599 -2.760 -8.511 1.00 89.69 97 ALA A O 1
ATOM 690 N N . TYR A 1 98 ? 9.290 -2.566 -9.978 1.00 88.25 98 TYR A N 1
ATOM 691 C CA . TYR A 1 98 ? 8.505 -2.103 -11.119 1.00 88.25 98 TYR A CA 1
ATOM 692 C C . TYR A 1 98 ? 8.703 -3.034 -12.311 1.00 88.25 98 TYR A C 1
ATOM 694 O O . TYR A 1 98 ? 9.808 -3.514 -12.549 1.00 88.25 98 TYR A O 1
ATOM 702 N N . TYR A 1 99 ? 7.638 -3.304 -13.059 1.00 86.31 99 TYR A N 1
ATOM 703 C CA . TYR A 1 99 ? 7.635 -4.185 -14.222 1.00 86.31 99 TYR A CA 1
ATOM 704 C C . TYR A 1 99 ? 7.158 -3.442 -15.467 1.00 86.31 99 TYR A C 1
ATOM 706 O O . TYR A 1 99 ? 6.065 -2.882 -15.480 1.00 86.31 99 TYR A O 1
ATOM 714 N N . PHE A 1 100 ? 7.956 -3.498 -16.524 1.00 82.56 100 PHE A N 1
ATOM 715 C CA . PHE A 1 100 ? 7.686 -2.916 -17.829 1.00 82.56 100 PHE A CA 1
ATOM 716 C C . PHE A 1 100 ? 7.313 -4.048 -18.798 1.00 82.56 100 PHE A C 1
ATOM 718 O O . PHE A 1 100 ? 8.185 -4.824 -19.193 1.00 82.56 100 PHE A O 1
ATOM 725 N N . PRO A 1 101 ? 6.026 -4.190 -19.172 1.00 75.94 101 PRO A N 1
ATOM 726 C CA . PRO A 1 101 ? 5.565 -5.260 -20.053 1.00 75.94 101 PRO A CA 1
ATOM 727 C C . PRO A 1 101 ? 5.964 -5.051 -21.514 1.00 75.94 101 PRO A C 1
ATOM 729 O O . PRO A 1 101 ? 5.997 -6.009 -22.279 1.00 75.94 101 PRO A O 1
ATOM 732 N N . ASN A 1 102 ? 6.247 -3.808 -21.899 1.00 73.06 102 ASN A N 1
ATOM 733 C CA . ASN A 1 102 ? 6.710 -3.444 -23.228 1.00 73.06 102 ASN A CA 1
ATOM 734 C C . ASN A 1 102 ? 8.113 -2.852 -23.116 1.00 73.06 102 ASN A C 1
ATOM 736 O O . ASN A 1 102 ? 8.398 -2.118 -22.167 1.00 73.06 102 ASN A O 1
ATOM 740 N N . LEU A 1 103 ? 8.960 -3.124 -24.111 1.00 62.22 103 LEU A N 1
ATOM 741 C CA . LEU A 1 103 ? 10.260 -2.473 -24.231 1.00 62.22 103 LEU A CA 1
ATOM 742 C C . LEU A 1 103 ? 10.040 -0.963 -24.379 1.00 62.22 103 LEU A C 1
ATOM 744 O O . LEU A 1 103 ? 9.516 -0.484 -25.385 1.00 62.22 103 LEU A O 1
ATOM 748 N N . VAL A 1 104 ? 10.423 -0.209 -23.355 1.00 61.44 104 VAL A N 1
ATOM 749 C CA . VAL A 1 104 ? 10.565 1.245 -23.444 1.00 61.44 104 VAL A CA 1
ATOM 750 C C . VAL A 1 104 ? 11.804 1.556 -24.292 1.00 61.44 104 VAL A C 1
ATOM 752 O O . VAL A 1 104 ? 12.815 0.862 -24.155 1.00 61.44 104 VAL A O 1
ATOM 755 N N . PRO A 1 105 ? 11.777 2.573 -25.175 1.00 55.47 105 PRO A N 1
ATOM 756 C CA . PRO A 1 105 ? 12.950 2.946 -25.960 1.00 55.47 105 PRO A CA 1
ATOM 757 C C . PRO A 1 105 ? 14.174 3.132 -25.051 1.00 55.47 105 PRO A C 1
ATOM 759 O O . PRO A 1 105 ? 14.111 3.873 -24.072 1.00 55.47 105 PRO A O 1
ATOM 762 N N . ASN A 1 106 ? 15.281 2.459 -25.381 1.00 52.84 106 ASN A N 1
ATOM 763 C CA . ASN A 1 106 ? 16.538 2.435 -24.618 1.00 52.84 106 ASN A CA 1
ATOM 764 C C . ASN A 1 106 ? 16.522 1.671 -23.279 1.00 52.84 106 ASN A C 1
ATOM 766 O O . ASN A 1 106 ? 17.490 1.785 -22.527 1.00 52.84 106 ASN A O 1
ATOM 770 N N . LEU A 1 107 ? 15.500 0.850 -23.001 1.00 57.53 107 LEU A N 1
ATOM 771 C CA . LEU A 1 107 ? 15.537 -0.133 -21.918 1.00 57.53 107 LEU A CA 1
ATOM 772 C C . LEU A 1 107 ? 15.359 -1.550 -22.432 1.00 57.53 107 LEU A C 1
ATOM 774 O O . LEU A 1 107 ? 14.336 -1.901 -23.006 1.00 57.53 107 LEU A O 1
ATOM 778 N N . ALA A 1 108 ? 16.350 -2.378 -22.144 1.00 56.50 108 ALA A N 1
ATOM 779 C CA . ALA A 1 108 ? 16.330 -3.788 -22.487 1.00 56.50 108 ALA A CA 1
ATOM 780 C C . ALA A 1 108 ? 15.863 -4.687 -21.322 1.00 56.50 108 ALA A C 1
ATOM 782 O O . ALA A 1 108 ? 15.838 -5.913 -21.426 1.00 56.50 108 ALA A O 1
ATOM 783 N N . CYS A 1 109 ? 15.517 -4.077 -20.187 1.00 63.66 109 CYS A N 1
ATOM 784 C CA . CYS A 1 109 ? 15.168 -4.730 -18.931 1.00 63.66 109 CYS A CA 1
ATOM 785 C C . CYS A 1 109 ? 13.668 -4.629 -18.638 1.00 63.66 109 CYS A C 1
ATOM 787 O O . CYS A 1 109 ? 13.049 -3.590 -18.849 1.00 63.66 109 CYS A O 1
ATOM 789 N N . HIS A 1 110 ? 13.089 -5.729 -18.148 1.00 74.12 110 HIS A N 1
ATOM 790 C CA . HIS A 1 110 ? 11.646 -5.836 -17.890 1.00 74.12 110 HIS A CA 1
ATOM 791 C C . HIS A 1 110 ? 11.271 -5.567 -16.433 1.00 74.12 110 HIS A C 1
ATOM 793 O O . HIS A 1 110 ? 10.135 -5.204 -16.159 1.00 74.12 110 HIS A O 1
ATOM 799 N N . VAL A 1 111 ? 12.193 -5.755 -15.487 1.00 79.56 111 VAL A N 1
ATOM 800 C CA . VAL A 1 111 ? 11.949 -5.524 -14.057 1.00 79.56 111 VAL A CA 1
ATOM 801 C C . VAL A 1 111 ? 13.020 -4.599 -13.512 1.00 79.56 111 VAL A C 1
ATOM 803 O O . VAL A 1 111 ? 14.201 -4.782 -13.814 1.00 79.56 111 VAL A O 1
ATOM 806 N N . ILE A 1 112 ? 12.584 -3.634 -12.704 1.00 80.94 112 ILE A N 1
ATOM 807 C CA . ILE A 1 112 ? 13.415 -2.618 -12.086 1.00 80.94 112 ILE A CA 1
ATOM 808 C C . ILE A 1 112 ? 13.198 -2.588 -10.583 1.00 80.94 112 ILE A C 1
ATOM 810 O O . ILE A 1 112 ? 12.091 -2.336 -10.117 1.00 80.94 112 ILE A O 1
ATOM 814 N N . TYR A 1 113 ? 14.274 -2.804 -9.829 1.00 84.75 113 TYR A N 1
ATOM 815 C CA . TYR A 1 113 ? 14.304 -2.550 -8.392 1.00 84.75 113 TYR A CA 1
ATOM 816 C C . TYR A 1 113 ? 14.971 -1.204 -8.151 1.00 84.75 113 TYR A C 1
ATOM 818 O O . TYR A 1 113 ? 16.145 -1.042 -8.490 1.00 84.75 113 TYR A O 1
ATOM 826 N N . LEU A 1 114 ? 14.228 -0.253 -7.588 1.00 83.31 114 LEU A N 1
ATOM 827 C CA . LEU A 1 114 ? 14.754 1.052 -7.207 1.00 83.31 114 LEU A CA 1
ATOM 828 C C . LEU A 1 114 ? 14.856 1.154 -5.695 1.00 83.31 114 LEU A C 1
ATOM 830 O O . LEU A 1 114 ? 13.890 0.884 -4.981 1.00 83.31 114 LEU A O 1
ATOM 834 N N . PHE A 1 115 ? 16.000 1.643 -5.236 1.00 81.00 115 PHE A N 1
ATOM 835 C CA . PHE A 1 115 ? 16.220 2.064 -3.860 1.00 81.00 115 PHE A CA 1
ATOM 836 C C . PHE A 1 115 ? 16.537 3.549 -3.867 1.00 81.00 115 PHE A C 1
ATOM 838 O O . PHE A 1 115 ? 17.580 3.944 -4.383 1.00 81.00 115 PHE A O 1
ATOM 845 N N . ARG A 1 116 ? 15.631 4.363 -3.328 1.00 75.56 116 ARG A N 1
ATOM 846 C CA . ARG A 1 116 ? 15.801 5.809 -3.213 1.00 75.56 116 ARG A CA 1
ATOM 847 C C . ARG A 1 116 ? 16.248 6.168 -1.805 1.00 75.56 116 ARG A C 1
ATOM 849 O O . ARG A 1 116 ? 15.603 5.785 -0.830 1.00 75.56 116 ARG A O 1
ATOM 856 N N . ASP A 1 117 ? 17.316 6.950 -1.715 1.00 71.75 117 ASP A N 1
ATOM 857 C CA . ASP A 1 117 ? 17.695 7.619 -0.475 1.00 71.75 117 ASP A CA 1
ATOM 858 C C . ASP A 1 117 ? 16.937 8.950 -0.349 1.00 71.75 117 ASP A C 1
ATOM 860 O O . ASP A 1 117 ? 17.206 9.912 -1.074 1.00 71.75 117 ASP A O 1
ATOM 864 N N . THR A 1 118 ? 15.974 9.009 0.573 1.00 62.66 118 THR A N 1
ATOM 865 C CA . THR A 1 118 ? 15.179 10.216 0.851 1.00 62.66 118 THR A CA 1
ATOM 866 C C . THR A 1 118 ? 15.973 11.307 1.572 1.00 62.66 118 THR A C 1
ATOM 868 O O . THR A 1 118 ? 15.484 12.425 1.679 1.00 62.66 118 THR A O 1
ATOM 871 N N . SER A 1 119 ? 17.177 11.011 2.077 1.00 63.44 119 SER A N 1
ATOM 872 C CA . SER A 1 119 ? 18.047 11.992 2.742 1.00 63.44 119 SER A CA 1
ATOM 873 C C . SER A 1 119 ? 18.959 12.757 1.777 1.00 63.44 119 SER A C 1
ATOM 875 O O . SER A 1 119 ? 19.504 13.794 2.148 1.00 63.44 119 SER A O 1
ATOM 877 N N . GLN A 1 120 ? 19.121 12.263 0.544 1.00 57.03 120 GLN A N 1
ATOM 878 C CA . GLN A 1 120 ? 20.030 12.822 -0.470 1.00 57.03 120 GLN A CA 1
ATOM 879 C C . GLN A 1 120 ? 19.311 13.215 -1.774 1.00 57.03 120 GLN A C 1
ATOM 881 O O . GLN A 1 120 ? 19.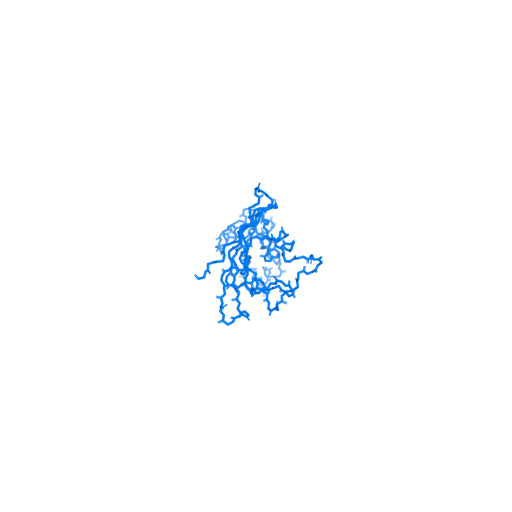962 13.464 -2.788 1.00 57.03 120 GLN A O 1
ATOM 886 N N . ASP A 1 121 ? 17.973 13.241 -1.767 1.00 57.12 121 ASP A N 1
ATOM 887 C CA . ASP A 1 121 ? 17.040 13.524 -2.873 1.00 57.12 121 ASP A CA 1
ATOM 888 C C . ASP A 1 121 ? 17.165 12.672 -4.153 1.00 57.12 121 ASP A C 1
ATOM 890 O O . ASP A 1 121 ? 16.190 12.598 -4.909 1.00 57.12 121 ASP A O 1
ATOM 894 N N . ARG A 1 122 ? 18.323 12.062 -4.453 1.00 60.12 122 ARG A N 1
ATOM 895 C CA . ARG A 1 122 ? 18.692 11.666 -5.827 1.00 60.12 122 ARG A CA 1
ATOM 896 C C . ARG A 1 122 ? 19.677 10.497 -5.968 1.00 60.12 122 ARG A C 1
ATOM 898 O O . ARG A 1 122 ? 20.047 10.183 -7.097 1.00 60.12 122 ARG A O 1
ATOM 905 N N . THR A 1 123 ? 20.123 9.854 -4.888 1.00 57.16 123 THR A N 1
ATOM 906 C CA . THR A 1 123 ? 20.996 8.671 -5.014 1.00 57.16 123 THR A CA 1
ATOM 907 C C . THR A 1 123 ? 20.141 7.417 -5.133 1.00 57.16 123 THR A C 1
ATOM 909 O O . THR A 1 123 ? 19.292 7.161 -4.273 1.00 57.16 123 THR A O 1
ATOM 912 N N . TRP A 1 124 ? 20.370 6.645 -6.195 1.00 68.38 124 TRP A N 1
ATOM 913 C CA . TRP A 1 124 ? 19.672 5.386 -6.428 1.00 68.38 124 TRP A CA 1
ATOM 914 C C . TRP A 1 124 ? 20.615 4.259 -6.838 1.00 68.38 124 TRP A C 1
ATOM 916 O O . TRP A 1 124 ? 21.619 4.451 -7.528 1.00 68.38 124 TRP A O 1
ATOM 926 N N . LEU A 1 125 ? 20.249 3.057 -6.404 1.00 66.94 125 LEU A N 1
ATOM 927 C CA . LEU A 1 125 ? 20.801 1.796 -6.878 1.00 66.94 125 LEU A CA 1
ATOM 928 C C . LEU A 1 125 ? 19.705 1.082 -7.665 1.00 66.94 125 LEU A C 1
ATOM 930 O O . LEU A 1 125 ? 18.611 0.860 -7.144 1.00 66.94 125 LEU A O 1
ATOM 934 N N . TYR A 1 126 ? 20.012 0.758 -8.915 1.00 72.06 126 TYR A N 1
ATOM 935 C CA . TYR A 1 126 ? 19.127 0.059 -9.828 1.00 72.06 126 TYR A CA 1
ATOM 936 C C . TYR A 1 126 ? 19.694 -1.314 -10.193 1.00 72.06 126 TYR A C 1
ATOM 938 O O . TYR A 1 126 ? 20.872 -1.433 -10.542 1.00 72.06 126 TYR A O 1
ATOM 946 N N . PHE A 1 127 ? 18.819 -2.322 -10.173 1.00 71.75 127 PHE A N 1
ATOM 947 C CA . PHE A 1 127 ? 19.076 -3.662 -10.693 1.00 71.75 127 PHE A CA 1
ATOM 948 C C . PHE A 1 127 ? 18.097 -4.003 -11.817 1.00 71.75 127 PHE A C 1
ATOM 950 O O . PHE A 1 127 ? 16.882 -4.024 -11.591 1.00 71.75 127 PHE A O 1
ATOM 957 N N . GLY A 1 128 ? 18.636 -4.303 -12.998 1.00 70.50 128 GLY A N 1
ATOM 958 C CA . GLY A 1 128 ? 17.883 -4.650 -14.197 1.00 70.50 128 GLY A CA 1
ATOM 959 C C . GLY A 1 128 ? 18.270 -5.997 -14.772 1.00 70.50 128 GLY A C 1
ATOM 960 O O . GLY A 1 128 ? 19.453 -6.298 -14.903 1.00 70.50 128 GLY A O 1
ATOM 961 N N . VAL A 1 129 ? 17.282 -6.794 -15.179 1.00 67.12 129 VAL A N 1
ATOM 962 C CA . VAL A 1 129 ? 17.525 -8.023 -15.951 1.00 67.12 129 VAL A CA 1
ATOM 963 C C . VAL A 1 129 ? 17.101 -7.793 -17.392 1.00 67.12 129 VAL A C 1
ATOM 965 O O . VAL A 1 129 ? 15.920 -7.553 -17.663 1.00 67.12 129 VAL A O 1
ATOM 968 N N . ARG A 1 130 ? 18.067 -7.877 -18.307 1.00 64.31 130 ARG A N 1
ATOM 969 C CA . ARG A 1 130 ? 17.872 -7.817 -19.752 1.00 64.31 130 ARG A CA 1
ATOM 970 C C . ARG A 1 130 ? 17.467 -9.187 -20.283 1.00 64.31 130 ARG A C 1
ATOM 972 O O . ARG A 1 130 ? 18.170 -10.165 -20.044 1.00 64.31 130 ARG A O 1
ATOM 979 N N . THR A 1 131 ? 16.344 -9.266 -20.997 1.00 58.59 131 THR A N 1
ATOM 980 C CA . THR A 1 131 ? 15.812 -10.552 -21.508 1.00 58.59 131 THR A CA 1
ATOM 981 C C . THR A 1 131 ? 15.631 -10.596 -23.027 1.00 58.59 131 THR A C 1
ATOM 983 O O . THR A 1 131 ? 15.221 -11.623 -23.560 1.00 58.59 131 THR A O 1
ATOM 986 N N . ASP A 1 132 ? 15.962 -9.512 -23.735 1.00 54.88 132 ASP A N 1
ATOM 987 C CA . ASP A 1 132 ? 15.742 -9.348 -25.179 1.00 54.88 132 ASP A CA 1
ATOM 988 C C . ASP A 1 132 ? 16.915 -9.821 -26.066 1.00 54.88 132 ASP A C 1
ATOM 990 O O . ASP A 1 132 ? 16.803 -9.820 -27.292 1.00 54.88 132 ASP A O 1
ATOM 994 N N . THR A 1 133 ? 18.034 -10.253 -25.476 1.00 53.03 133 THR A N 1
ATOM 995 C CA . THR A 1 133 ? 19.217 -10.750 -26.194 1.00 53.03 133 THR A CA 1
ATOM 996 C C . THR A 1 133 ? 19.464 -12.237 -25.947 1.00 53.03 133 THR A C 1
ATOM 998 O O . THR A 1 133 ? 19.194 -12.756 -24.868 1.00 53.03 133 THR A O 1
ATOM 1001 N N . ALA A 1 134 ? 20.059 -12.925 -26.933 1.00 56.62 134 ALA A N 1
ATOM 1002 C CA . ALA A 1 134 ? 20.473 -14.336 -26.840 1.00 56.62 134 ALA A CA 1
ATOM 1003 C C . ALA A 1 134 ? 21.407 -14.640 -25.643 1.00 56.62 134 ALA A C 1
ATOM 1005 O O . ALA A 1 134 ? 21.573 -15.795 -25.258 1.00 56.62 134 ALA A O 1
ATOM 1006 N N . SER A 1 135 ? 21.986 -13.598 -25.044 1.00 59.03 135 SER A N 1
ATOM 1007 C CA . SER A 1 13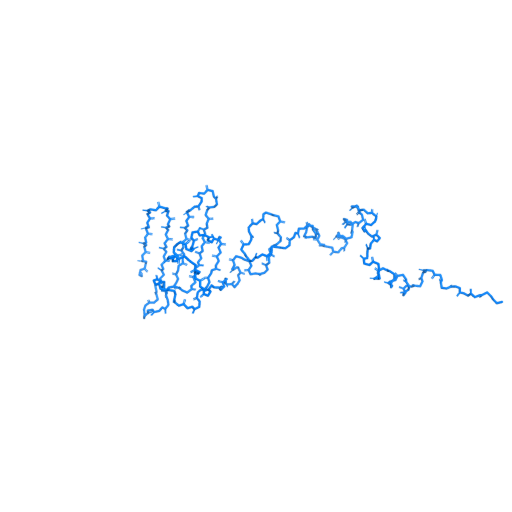5 ? 22.624 -13.613 -23.732 1.00 59.03 135 SER A CA 1
ATOM 1008 C C . SER A 1 135 ? 21.834 -12.683 -22.804 1.00 59.03 135 SER A C 1
ATOM 1010 O O . SER A 1 135 ? 21.891 -11.467 -23.020 1.00 59.03 135 SER A O 1
ATOM 1012 N N . PRO A 1 136 ? 21.085 -13.191 -21.808 1.00 59.94 136 PRO A N 1
ATOM 1013 C CA . PRO A 1 136 ? 20.496 -12.329 -20.792 1.00 59.94 136 PRO A CA 1
ATOM 1014 C C . PRO A 1 136 ? 21.627 -11.642 -20.019 1.00 59.94 136 PRO A C 1
ATOM 1016 O O . PRO A 1 136 ? 22.579 -12.304 -19.607 1.00 59.94 136 PRO A O 1
ATOM 1019 N N . SER A 1 137 ? 21.552 -10.323 -19.852 1.00 61.62 137 SER A N 1
ATOM 1020 C CA . SER A 1 137 ? 22.529 -9.558 -19.069 1.00 61.62 137 SER A CA 1
ATOM 1021 C C . SER A 1 137 ? 21.887 -9.002 -17.807 1.00 61.62 137 SER A C 1
ATOM 1023 O O . SER A 1 137 ? 20.694 -8.697 -17.767 1.00 61.62 137 SER A O 1
ATOM 1025 N N . PHE A 1 138 ? 22.686 -8.892 -16.756 1.00 66.94 138 PHE A N 1
ATOM 1026 C CA . PHE A 1 138 ? 22.303 -8.225 -15.526 1.00 66.94 138 PHE A CA 1
ATOM 1027 C C . PHE A 1 138 ? 23.010 -6.876 -15.477 1.00 66.94 138 PHE A C 1
ATOM 1029 O O . PHE A 1 138 ? 24.240 -6.819 -15.478 1.00 66.94 138 PHE A O 1
ATOM 1036 N N . ASP A 1 139 ? 22.227 -5.805 -15.450 1.00 67.62 139 ASP A N 1
ATOM 1037 C CA . ASP A 1 139 ? 22.741 -4.447 -15.366 1.00 67.62 139 ASP A CA 1
ATOM 1038 C C . ASP A 1 139 ? 22.562 -3.943 -13.935 1.00 67.62 139 ASP A C 1
ATOM 1040 O O . ASP A 1 139 ? 21.441 -3.807 -13.435 1.00 67.62 139 ASP A O 1
ATOM 1044 N N . ILE A 1 140 ? 23.681 -3.639 -13.278 1.00 70.56 140 ILE A N 1
ATOM 1045 C CA . ILE A 1 140 ? 23.689 -2.856 -12.045 1.00 70.56 140 ILE A CA 1
ATOM 1046 C C . ILE A 1 140 ? 24.116 -1.449 -12.416 1.00 70.56 140 ILE A C 1
ATOM 1048 O O . ILE A 1 140 ? 25.198 -1.240 -12.971 1.00 70.56 140 ILE A O 1
ATOM 1052 N N . THR A 1 141 ? 23.270 -0.477 -12.102 1.00 68.88 141 THR A N 1
ATOM 1053 C CA . THR A 1 141 ? 23.613 0.931 -12.281 1.00 68.88 141 THR A CA 1
ATOM 1054 C C . THR A 1 141 ? 23.439 1.657 -10.963 1.00 68.88 141 THR A C 1
ATOM 1056 O O . THR A 1 141 ? 22.383 1.595 -10.336 1.00 68.88 141 THR A O 1
ATOM 1059 N N . MET A 1 142 ? 24.491 2.354 -10.550 1.00 65.69 142 MET A N 1
ATOM 1060 C CA . MET A 1 142 ? 24.447 3.290 -9.435 1.00 65.69 142 MET A CA 1
ATOM 1061 C C . MET A 1 142 ? 24.529 4.695 -10.012 1.00 65.69 142 MET A C 1
ATOM 1063 O O . MET A 1 142 ? 25.474 5.011 -10.741 1.00 65.69 142 MET A O 1
ATOM 1067 N N . GLY A 1 143 ? 23.519 5.507 -9.720 1.00 59.00 143 GLY A N 1
ATOM 1068 C CA . GLY A 1 143 ? 23.435 6.883 -10.183 1.00 59.00 143 GLY A CA 1
ATOM 1069 C C . GLY A 1 143 ? 23.497 7.862 -9.019 1.00 59.00 143 GLY A C 1
ATOM 1070 O O . GLY A 1 143 ? 22.739 7.751 -8.055 1.00 59.00 143 GLY A O 1
ATOM 1071 N N . HIS A 1 144 ? 24.381 8.849 -9.141 1.00 58.53 144 HIS A N 1
ATOM 1072 C CA . HIS A 1 144 ? 24.245 10.150 -8.488 1.00 58.53 144 HIS A CA 1
ATOM 1073 C C . HIS A 1 144 ? 24.179 11.211 -9.594 1.00 58.53 144 HIS A C 1
ATOM 1075 O O . HIS A 1 144 ? 24.674 10.968 -10.699 1.00 58.53 144 HIS A O 1
ATOM 1081 N N . ALA A 1 145 ? 23.565 12.369 -9.337 1.00 47.50 145 ALA A N 1
ATOM 1082 C CA . ALA A 1 145 ? 23.447 13.438 -10.329 1.00 47.50 145 ALA A CA 1
ATOM 1083 C C . ALA A 1 145 ? 24.822 13.752 -10.967 1.00 47.50 145 ALA A C 1
ATOM 1085 O O . ALA A 1 14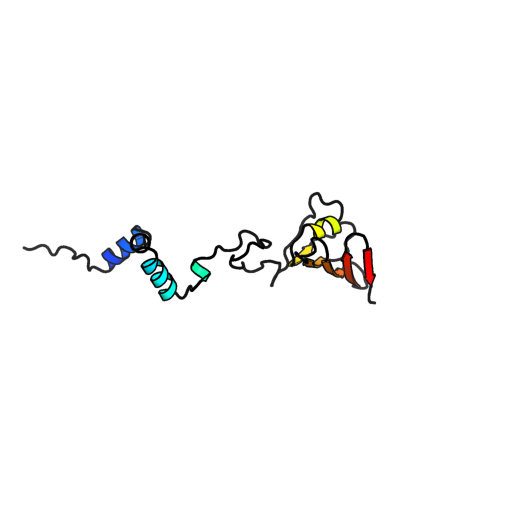5 ? 25.687 14.343 -10.329 1.00 47.50 145 ALA A O 1
ATOM 1086 N N . GLY A 1 146 ? 25.027 13.319 -12.218 1.00 45.69 146 GLY A N 1
ATOM 1087 C CA . GLY A 1 146 ? 26.238 13.586 -13.003 1.00 45.69 146 GLY A CA 1
ATOM 1088 C C . GLY A 1 146 ? 27.295 12.474 -13.098 1.00 45.69 146 GLY A C 1
ATOM 1089 O O . GLY A 1 146 ? 28.275 12.684 -13.810 1.00 45.69 146 GLY A O 1
ATOM 1090 N N . HIS A 1 147 ? 27.137 11.303 -12.466 1.00 43.06 147 HIS A N 1
ATOM 1091 C CA . HIS A 1 147 ? 28.100 10.200 -12.633 1.00 43.06 147 HIS A CA 1
ATOM 1092 C C . HIS A 1 147 ? 27.408 8.829 -12.611 1.00 43.06 147 HIS A C 1
ATOM 1094 O O . HIS A 1 147 ? 26.789 8.450 -11.617 1.00 43.06 147 HIS A O 1
ATOM 1100 N N . ILE A 1 148 ? 27.511 8.100 -13.726 1.00 52.31 148 ILE A N 1
ATOM 1101 C CA . ILE A 1 148 ? 26.995 6.737 -13.889 1.00 52.31 148 ILE A CA 1
ATOM 1102 C C . ILE A 1 148 ? 28.197 5.794 -13.927 1.00 52.31 148 ILE A C 1
ATOM 1104 O O . ILE A 1 148 ? 28.924 5.764 -14.920 1.00 52.31 148 ILE A O 1
ATOM 1108 N N . THR A 1 149 ? 28.387 4.994 -12.878 1.00 53.25 149 THR A N 1
ATOM 1109 C CA . THR A 1 149 ? 29.296 3.843 -12.942 1.00 53.25 149 THR A CA 1
ATOM 1110 C C . THR A 1 149 ? 28.448 2.624 -13.289 1.00 53.25 149 THR A C 1
ATOM 1112 O O . THR A 1 149 ? 27.787 2.059 -12.421 1.00 53.25 149 THR A O 1
ATOM 1115 N N . SER A 1 150 ? 28.410 2.249 -14.569 1.00 56.44 150 SER A N 1
ATOM 1116 C CA . SER A 1 150 ? 27.825 0.969 -14.990 1.00 56.44 150 SER A CA 1
ATOM 1117 C C . SER A 1 150 ? 28.925 -0.090 -15.031 1.00 56.44 150 SER A C 1
ATOM 1119 O O . SER A 1 150 ? 29.992 0.132 -15.604 1.00 56.44 150 SER A O 1
ATOM 1121 N N . GLY A 1 151 ? 28.687 -1.227 -14.381 1.00 52.00 151 GLY A N 1
ATOM 1122 C CA . GLY A 1 151 ? 29.548 -2.402 -14.453 1.00 52.00 151 GLY A CA 1
ATOM 1123 C C . GLY A 1 151 ? 28.727 -3.568 -14.977 1.00 52.00 151 GLY A C 1
ATOM 1124 O O . GLY A 1 151 ? 27.931 -4.131 -14.234 1.00 52.00 151 GLY A O 1
ATOM 1125 N N . ILE A 1 152 ? 28.895 -3.912 -16.254 1.00 49.25 152 ILE A N 1
ATOM 1126 C CA . ILE A 1 152 ? 28.261 -5.098 -16.840 1.00 49.25 152 ILE A CA 1
ATOM 1127 C C . ILE A 1 152 ? 29.108 -6.306 -16.432 1.00 49.25 152 ILE A C 1
ATOM 1129 O O . ILE A 1 152 ? 30.216 -6.492 -16.941 1.00 49.25 152 ILE A O 1
ATOM 1133 N N . GLY A 1 153 ? 28.606 -7.108 -15.495 1.00 50.69 153 GLY A N 1
ATOM 1134 C CA . GLY A 1 153 ? 29.166 -8.429 -15.215 1.00 50.69 153 GLY A CA 1
ATOM 1135 C C . GLY A 1 153 ? 28.765 -9.392 -16.332 1.00 50.69 153 GLY A C 1
ATOM 1136 O O . GLY A 1 153 ? 27.574 -9.561 -16.582 1.00 50.69 153 GLY A O 1
ATOM 1137 N N . LYS A 1 154 ? 29.748 -9.973 -17.025 1.00 40.47 154 LYS A N 1
ATOM 1138 C CA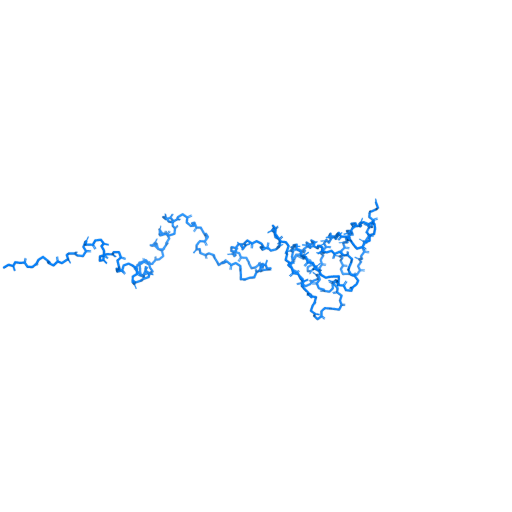 . LYS A 1 154 ? 29.541 -11.121 -17.922 1.00 40.47 154 LYS A CA 1
ATOM 1139 C C . LYS A 1 154 ? 29.555 -12.419 -17.132 1.00 40.47 154 LYS A C 1
ATOM 1141 O O . LYS A 1 154 ? 30.373 -12.497 -16.189 1.00 40.47 154 LYS A O 1
#

Radius of gyration: 26.66 Å; chains: 1; bounding box: 85×28×57 Å

Sequence (154 aa):
MAGTVAAGDDARITGALQKGNNMSEIAAAGVPAQTAARANLGLKTGAVHDVQPTPTDATPETLLKMGSFGIGTPIRIDSIGAHKTIWDWCNDQVTGAYYFPNLVPNLACHVIYLFRDTSQDRTWLYFGVRTDTASPSFDITMGHAGHITSGIGK

pLDDT: mean 75.52, std 14.33, range [40.47, 95.12]

Foldseek 3Di:
DDDPDPDCPPVVNVVVVCVVCVNVVLVVVDDVSVQVVCVVVVVPLVVVAAAQPDLQDPDPRHHYDVCRLNVPHAAEDADLPPQPDVLSSLLPGAFHKHAYPDDDVPDQFGIWGWDDDPVQSGWIWIWGWGDPDPDIWIWIWTDDVPDIDIDTDD

Organism: NCBI:txid158822

Secondary structure (DSSP, 8-state):
-------TT-HHHHHHHHHHTTTHHHHHT-HHHHHHHHHHTT-GGGGGS-B-SSTT---TTPBPPTTGGGSSSPEE-S--TT-SSHHHHHHHSPSEEEE-SS--TT--EEEEEEEE-TTSSS-EEEEEEE-SSSS-EEEEEEEETTEEEEEEE-